Protein AF-A0A852Z4B5-F1 (afdb_monomer)

Solvent-accessible surface area (backbone atoms only — not comparable to full-atom values): 5293 Å² total; per-residue (Å²): 130,81,54,67,68,58,56,33,50,52,29,44,54,49,19,52,53,44,49,56,50,47,52,52,54,60,72,69,60,59,37,71,41,40,81,58,44,78,79,58,81,35,70,71,57,18,54,54,40,27,55,48,8,52,53,46,42,52,53,50,53,51,52,46,51,54,46,49,52,52,24,50,52,31,40,49,51,29,50,53,51,22,62,75,70,75,45,68,64,70,60,67,68,65,72,74,123

Nearest PDB structures (foldseek):
  8cqn-assembly1_A  TM=4.769E-01  e=6.439E+00  Borreliella burgdorferi B31
  3zx6-assembly1_B  TM=3.415E-01  e=4.039E+00  Archaeoglobus fulgidus DSM 4304

Mean predicted aligned error: 7.22 Å

pLDDT: mean 84.17, std 11.36, range [40.22, 96.0]

Secondary structure (DSSP, 8-state):
---HHHHHHHHHHHHHHHHHHHHHHHHT--TTTTS-GGGGS-HHHHHHHHHHHHHHHHHHHHHHHHHHHHHHHHHHHHHHHHHHTT--HHHHHHTT-

Structure (mmCIF, N/CA/C/O backbone):
data_AF-A0A852Z4B5-F1
#
_entry.id   AF-A0A852Z4B5-F1
#
loop_
_atom_site.group_PDB
_atom_site.id
_atom_site.type_symbol
_atom_site.label_atom_id
_atom_site.label_alt_id
_atom_site.label_comp_id
_atom_site.label_asym_id
_atom_site.label_entity_id
_atom_site.label_seq_id
_atom_site.pdbx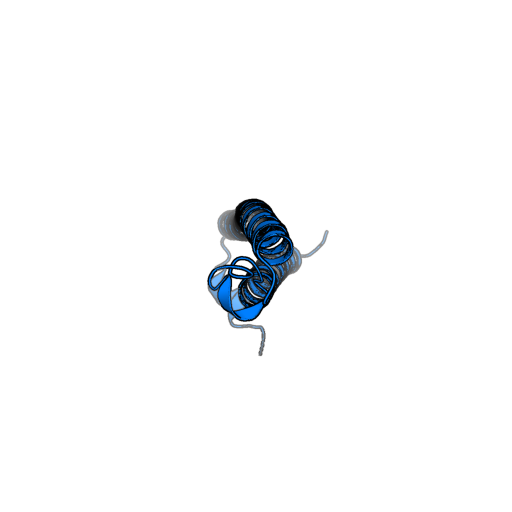_PDB_ins_code
_atom_site.Cartn_x
_atom_site.Cartn_y
_atom_site.Cartn_z
_atom_site.occupancy
_atom_site.B_iso_or_equiv
_atom_site.auth_seq_id
_atom_site.auth_comp_id
_atom_site.auth_asym_id
_atom_site.auth_atom_id
_atom_site.pdbx_PDB_model_num
ATOM 1 N N . MET A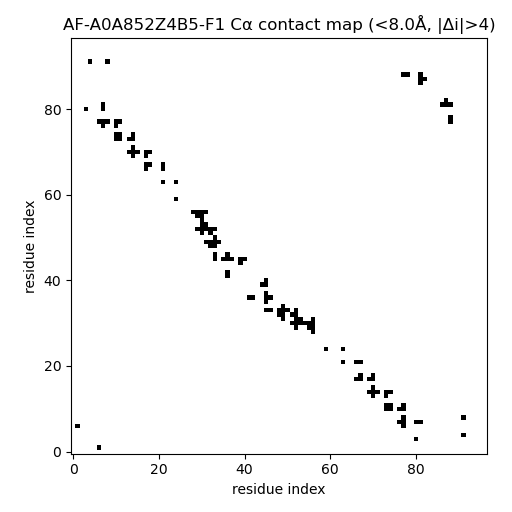 1 1 ? -29.495 -1.967 14.534 1.00 47.97 1 MET A N 1
ATOM 2 C CA . MET A 1 1 ? -28.132 -1.540 14.911 1.00 47.97 1 MET A CA 1
ATOM 3 C C . MET A 1 1 ? -27.229 -2.729 14.661 1.00 47.97 1 MET A C 1
ATOM 5 O O . MET A 1 1 ? -27.564 -3.794 15.165 1.00 47.97 1 MET A O 1
ATOM 9 N N . SER A 1 2 ? -26.200 -2.606 13.815 1.00 59.28 2 SER A N 1
ATOM 10 C CA . SER A 1 2 ? -25.193 -3.669 13.717 1.00 59.28 2 SER A CA 1
ATOM 11 C C . SER A 1 2 ? -24.475 -3.772 15.061 1.00 59.28 2 SER A C 1
ATOM 13 O O . SER A 1 2 ? -24.271 -2.759 15.730 1.00 59.28 2 SER A O 1
ATOM 15 N N . ASP A 1 3 ? -24.158 -4.993 15.482 1.00 83.31 3 ASP A N 1
ATOM 16 C CA . ASP A 1 3 ? -23.331 -5.224 16.664 1.00 83.31 3 ASP A CA 1
ATOM 17 C C . ASP A 1 3 ? -21.977 -4.526 16.455 1.00 83.31 3 ASP A C 1
ATOM 19 O O . ASP A 1 3 ? -21.340 -4.705 15.413 1.00 83.31 3 ASP A O 1
ATOM 23 N N . VAL A 1 4 ? -21.540 -3.715 17.423 1.00 82.62 4 VAL A N 1
ATOM 24 C C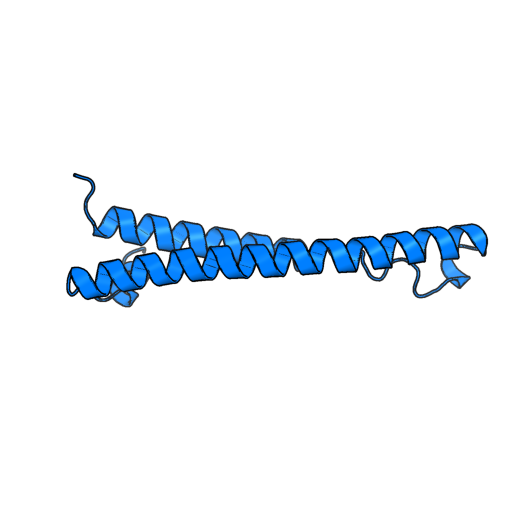A . VAL A 1 4 ? -20.274 -2.972 17.337 1.00 82.62 4 VAL A CA 1
ATOM 25 C C . VAL A 1 4 ? -19.097 -3.926 17.123 1.00 82.62 4 VAL A C 1
ATOM 27 O O . VAL A 1 4 ? -18.161 -3.586 16.404 1.00 82.62 4 VAL A O 1
ATOM 30 N N . ARG A 1 5 ? -19.171 -5.165 17.629 1.00 81.81 5 ARG A N 1
ATOM 31 C CA . ARG A 1 5 ? -18.168 -6.209 17.360 1.00 81.81 5 ARG A CA 1
ATOM 32 C C . ARG A 1 5 ? -18.098 -6.601 15.889 1.00 81.81 5 ARG A C 1
ATOM 34 O O . ARG A 1 5 ? -17.001 -6.786 15.372 1.00 81.81 5 ARG A O 1
ATOM 41 N N . VAL A 1 6 ? -19.242 -6.681 15.209 1.00 84.69 6 VAL A N 1
ATOM 42 C CA . VAL A 1 6 ? -19.312 -6.962 13.765 1.00 84.69 6 VAL A CA 1
ATOM 43 C C . VAL A 1 6 ? -18.718 -5.801 12.972 1.00 84.69 6 VAL A C 1
ATOM 45 O O . VAL A 1 6 ? -17.926 -6.030 12.062 1.00 84.69 6 VAL A O 1
ATOM 48 N N . THR A 1 7 ? -19.036 -4.559 13.346 1.00 87.50 7 THR A N 1
ATOM 49 C CA . THR A 1 7 ? -18.454 -3.370 12.705 1.00 87.50 7 THR A CA 1
ATOM 50 C C . THR A 1 7 ? -16.934 -3.312 12.901 1.00 87.50 7 THR A C 1
ATOM 52 O O . THR A 1 7 ? -16.206 -3.116 11.933 1.00 87.50 7 THR A O 1
ATOM 55 N N . MET A 1 8 ? -16.436 -3.539 14.122 1.00 88.19 8 MET A N 1
ATOM 56 C CA . MET A 1 8 ? -14.994 -3.584 14.408 1.00 88.19 8 MET A CA 1
ATOM 57 C C . MET A 1 8 ? -14.290 -4.680 13.610 1.00 88.19 8 MET A C 1
ATOM 59 O O . MET A 1 8 ? -13.237 -4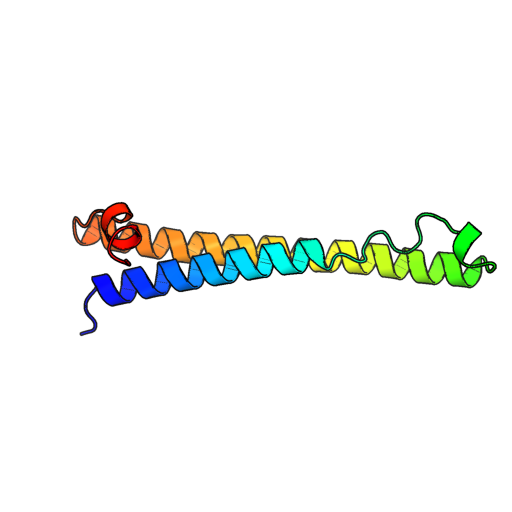.430 13.028 1.00 88.19 8 MET A O 1
ATOM 63 N N . ARG A 1 9 ? -14.881 -5.879 13.539 1.00 88.44 9 ARG A N 1
ATOM 64 C CA . ARG A 1 9 ? -14.315 -6.983 12.762 1.00 88.44 9 ARG A CA 1
ATOM 65 C C . ARG A 1 9 ? -14.227 -6.634 11.277 1.00 88.44 9 ARG A C 1
ATOM 67 O O . ARG A 1 9 ? -13.174 -6.830 10.687 1.00 88.44 9 ARG A O 1
ATOM 74 N N . ALA A 1 10 ? -15.271 -6.032 10.710 1.00 91.31 10 ALA A N 1
ATOM 75 C CA . ALA A 1 10 ? -15.264 -5.595 9.316 1.00 91.31 10 ALA A CA 1
ATOM 76 C C . ALA A 1 10 ? -14.164 -4.557 9.022 1.00 91.31 10 ALA A C 1
ATOM 78 O O . ALA A 1 10 ? -13.538 -4.616 7.967 1.00 91.31 10 ALA A O 1
ATOM 79 N N . LEU A 1 11 ? -13.896 -3.628 9.949 1.00 92.44 11 LEU A N 1
ATOM 80 C CA . LEU A 1 11 ? -12.810 -2.649 9.811 1.00 92.44 11 LEU A CA 1
ATOM 81 C C . LEU A 1 11 ? -11.425 -3.309 9.850 1.00 92.44 11 LEU A C 1
ATOM 83 O O . LEU A 1 11 ? -10.557 -2.957 9.053 1.00 92.44 11 LEU A O 1
ATOM 87 N N . LEU A 1 12 ? -11.227 -4.279 10.746 1.00 91.19 12 LEU A N 1
ATOM 88 C CA . LEU A 1 12 ? -9.973 -5.029 10.860 1.00 91.19 12 LEU A CA 1
ATOM 89 C C . LEU A 1 12 ? -9.738 -5.927 9.641 1.00 91.19 12 LEU A C 1
ATOM 91 O O . LEU A 1 12 ? -8.643 -5.915 9.085 1.00 91.19 12 LEU A O 1
ATOM 95 N N . ASP A 1 13 ? -10.767 -6.641 9.179 1.00 91.88 13 ASP A N 1
ATOM 96 C CA . ASP A 1 13 ? -10.690 -7.469 7.973 1.00 91.88 13 ASP A CA 1
ATOM 97 C C . ASP A 1 13 ? -10.406 -6.601 6.732 1.00 91.88 13 ASP A C 1
ATOM 99 O O . ASP A 1 13 ? -9.575 -6.958 5.898 1.00 91.88 13 ASP A O 1
ATOM 103 N N . ALA A 1 14 ? -11.034 -5.422 6.628 1.00 92.69 14 ALA A N 1
ATOM 104 C CA . ALA A 1 14 ? -10.754 -4.469 5.555 1.00 92.69 14 ALA A CA 1
ATOM 105 C C . ALA A 1 14 ? -9.311 -3.940 5.613 1.00 92.69 14 ALA A C 1
ATOM 107 O O . ALA A 1 14 ? -8.648 -3.868 4.580 1.00 92.69 14 ALA A O 1
ATOM 108 N N . SER A 1 15 ? -8.809 -3.609 6.807 1.00 94.19 15 SER A N 1
ATOM 109 C CA . SER A 1 15 ? -7.416 -3.199 7.017 1.00 94.19 15 SER A CA 1
ATOM 110 C C . SER A 1 15 ? -6.442 -4.303 6.574 1.00 94.19 15 SER A C 1
ATOM 112 O O . SER A 1 15 ? -5.562 -4.046 5.754 1.00 94.19 15 SER A O 1
ATOM 114 N N . GLY A 1 16 ? -6.664 -5.553 6.994 1.00 91.81 16 GLY A N 1
ATOM 115 C CA . GLY A 1 16 ? -5.861 -6.702 6.557 1.00 91.81 16 GLY A CA 1
ATOM 116 C C . GLY A 1 16 ? -5.916 -6.951 5.044 1.00 91.81 16 GLY A C 1
ATOM 117 O O . GLY A 1 16 ? -4.897 -7.251 4.428 1.00 91.81 16 GLY A O 1
ATOM 118 N N . GLY A 1 17 ? -7.078 -6.760 4.412 1.00 91.62 17 GLY A N 1
ATOM 119 C CA . GLY A 1 17 ? -7.215 -6.858 2.956 1.00 91.62 17 GLY A CA 1
ATOM 120 C C . GLY A 1 17 ? -6.398 -5.807 2.195 1.00 91.62 17 GLY A C 1
ATOM 121 O O . GLY A 1 17 ? -5.820 -6.115 1.153 1.00 91.62 17 GLY A O 1
ATOM 122 N N . VAL A 1 18 ? -6.311 -4.578 2.719 1.00 91.81 18 VAL A N 1
ATOM 123 C CA . VAL A 1 18 ? -5.452 -3.529 2.144 1.00 91.81 18 VAL A CA 1
ATOM 124 C C . VAL A 1 18 ? -3.973 -3.892 2.294 1.00 91.81 18 VAL A C 1
ATOM 126 O O . VAL A 1 18 ? -3.209 -3.696 1.352 1.00 91.81 18 VAL A O 1
ATOM 129 N N . ASP A 1 19 ? -3.577 -4.463 3.432 1.00 91.06 19 ASP A N 1
ATOM 130 C CA . ASP A 1 19 ? -2.200 -4.905 3.676 1.00 91.06 19 ASP A CA 1
ATOM 131 C C . ASP A 1 19 ? -1.769 -6.002 2.686 1.00 91.06 19 ASP A C 1
ATOM 133 O O . ASP A 1 19 ? -0.760 -5.864 1.997 1.00 91.06 19 ASP A O 1
ATOM 137 N N . ALA A 1 20 ? -2.613 -7.017 2.483 1.00 91.00 20 ALA A N 1
ATOM 138 C CA . ALA A 1 20 ? -2.364 -8.070 1.498 1.00 91.00 20 ALA A CA 1
ATOM 139 C C . ALA A 1 20 ? -2.274 -7.533 0.054 1.00 91.00 20 ALA A C 1
ATOM 141 O O . ALA A 1 20 ? -1.518 -8.053 -0.769 1.00 91.00 20 ALA A O 1
ATOM 142 N N . ALA A 1 21 ? -3.043 -6.491 -0.281 1.00 90.69 21 ALA A N 1
ATOM 143 C CA . ALA A 1 21 ? -2.957 -5.840 -1.588 1.00 90.69 21 ALA A CA 1
ATOM 144 C C . ALA A 1 21 ? -1.651 -5.038 -1.753 1.00 90.69 21 ALA A C 1
ATOM 146 O O . ALA A 1 21 ? -1.070 -5.031 -2.840 1.00 90.69 21 ALA A O 1
ATOM 147 N N . ILE A 1 22 ? -1.173 -4.391 -0.684 1.00 90.44 22 ILE A N 1
ATOM 148 C CA . ILE A 1 22 ? 0.130 -3.710 -0.641 1.00 90.44 22 ILE A CA 1
ATOM 149 C C . ILE A 1 22 ? 1.268 -4.711 -0.877 1.00 90.44 22 ILE A C 1
ATOM 151 O O . ILE A 1 22 ? 2.165 -4.435 -1.676 1.00 90.44 22 ILE A O 1
ATOM 155 N N . GLU A 1 23 ? 1.229 -5.875 -0.226 1.00 89.75 23 GLU A N 1
ATOM 156 C CA . GLU A 1 23 ? 2.224 -6.939 -0.410 1.00 89.75 23 GLU A CA 1
ATOM 157 C C . GLU A 1 23 ? 2.269 -7.420 -1.867 1.00 89.75 23 GLU A C 1
ATOM 159 O O . GLU A 1 23 ? 3.326 -7.377 -2.498 1.00 89.75 23 GLU A O 1
ATOM 164 N N . GLN A 1 24 ? 1.114 -7.748 -2.453 1.00 88.19 24 GLN A N 1
ATOM 165 C CA . GLN A 1 24 ? 1.020 -8.168 -3.859 1.00 88.19 24 GLN A CA 1
ATOM 166 C C . GLN A 1 24 ? 1.540 -7.101 -4.834 1.00 88.19 24 GLN A C 1
ATOM 168 O O . GLN A 1 24 ? 2.218 -7.412 -5.816 1.00 88.19 24 GLN A O 1
ATOM 173 N N . ALA A 1 25 ? 1.244 -5.825 -4.576 1.00 85.44 25 ALA A N 1
ATOM 174 C CA . ALA A 1 25 ? 1.722 -4.727 -5.410 1.00 85.44 25 ALA A CA 1
ATOM 175 C C . ALA A 1 25 ? 3.250 -4.545 -5.325 1.00 85.44 25 ALA A C 1
ATOM 177 O O . ALA A 1 25 ? 3.879 -4.201 -6.328 1.00 85.44 25 ALA A O 1
ATOM 178 N N . ASN A 1 26 ? 3.855 -4.803 -4.161 1.00 84.81 26 ASN A N 1
ATOM 179 C CA . ASN A 1 26 ? 5.311 -4.809 -3.999 1.00 84.81 26 ASN A CA 1
ATOM 180 C C . ASN A 1 26 ? 5.975 -5.980 -4.741 1.00 84.81 26 ASN A C 1
ATOM 182 O O . ASN A 1 26 ? 7.041 -5.796 -5.330 1.00 84.81 26 ASN A O 1
ATOM 186 N N . GLU A 1 27 ? 5.351 -7.160 -4.750 1.00 85.44 27 GLU A N 1
ATOM 187 C CA . GLU A 1 27 ? 5.852 -8.337 -5.475 1.00 85.44 27 GLU A CA 1
ATOM 188 C C . GLU A 1 27 ? 5.802 -8.158 -6.999 1.00 85.44 27 GLU A C 1
ATOM 190 O O . GLU A 1 27 ? 6.721 -8.566 -7.708 1.00 85.44 27 GLU A O 1
ATOM 195 N N . ALA A 1 28 ? 4.766 -7.492 -7.518 1.00 79.81 28 ALA A N 1
ATOM 196 C CA . ALA A 1 28 ? 4.592 -7.219 -8.947 1.00 79.81 28 ALA A CA 1
ATOM 197 C C . ALA A 1 28 ? 5.407 -6.009 -9.462 1.00 79.81 28 ALA A C 1
ATOM 199 O O . ALA A 1 28 ? 5.105 -5.446 -10.520 1.00 79.81 28 ALA A O 1
ATOM 200 N N . ASN A 1 29 ? 6.425 -5.561 -8.723 1.00 75.56 29 ASN A N 1
ATOM 201 C CA . ASN A 1 29 ? 7.162 -4.347 -9.045 1.00 75.56 29 ASN A CA 1
ATOM 202 C C . ASN A 1 29 ? 8.060 -4.515 -10.284 1.00 75.56 29 ASN A C 1
ATOM 204 O O . ASN A 1 29 ? 9.087 -5.188 -10.250 1.00 75.56 29 ASN A O 1
ATOM 208 N N . VAL A 1 30 ? 7.721 -3.805 -11.361 1.00 81.44 30 VAL A N 1
ATOM 209 C CA . VAL A 1 30 ? 8.525 -3.731 -12.592 1.00 81.44 30 VAL A CA 1
ATOM 210 C C . VAL A 1 30 ? 9.384 -2.461 -12.674 1.00 81.44 30 VAL A C 1
ATOM 212 O O . VAL A 1 30 ? 9.911 -2.118 -13.728 1.00 81.44 30 VAL A O 1
ATOM 215 N N . GLY A 1 31 ? 9.555 -1.745 -11.562 1.00 74.94 31 GLY A N 1
ATOM 216 C CA . GLY A 1 31 ? 10.306 -0.491 -11.506 1.00 74.94 31 GLY A CA 1
ATOM 217 C C . GLY A 1 31 ? 11.800 -0.612 -11.831 1.00 74.94 31 GLY A C 1
ATOM 218 O O . GLY A 1 31 ? 12.420 0.389 -12.160 1.00 74.94 31 GLY A O 1
ATOM 219 N N . GLY A 1 32 ? 12.370 -1.820 -11.763 1.00 69.38 32 GLY A N 1
ATOM 220 C CA . GLY A 1 32 ? 13.759 -2.105 -12.157 1.00 69.38 32 GLY A CA 1
ATOM 221 C C . GLY A 1 32 ? 13.937 -2.428 -13.647 1.00 69.38 32 GLY A C 1
ATOM 222 O O . GLY A 1 32 ? 15.035 -2.769 -14.090 1.00 69.38 32 GLY A O 1
ATOM 223 N N . LEU A 1 33 ? 12.867 -2.364 -14.450 1.00 73.62 33 LEU A N 1
ATOM 224 C CA . LEU A 1 33 ? 12.984 -2.555 -15.891 1.00 73.62 33 LEU A CA 1
ATOM 225 C C . LEU A 1 33 ? 13.875 -1.458 -16.488 1.00 73.62 33 LEU A C 1
ATOM 227 O O . LEU A 1 33 ? 13.522 -0.285 -16.475 1.00 73.62 33 LEU A O 1
ATOM 231 N N . GLY A 1 34 ? 15.015 -1.853 -17.059 1.00 63.97 34 GLY A N 1
ATOM 232 C CA . GLY A 1 34 ? 15.910 -0.933 -17.770 1.00 63.97 34 GLY A CA 1
ATOM 233 C C . GLY A 1 34 ? 17.247 -0.650 -17.085 1.00 63.97 34 GLY A C 1
ATOM 234 O O . GLY A 1 34 ? 18.043 0.090 -17.659 1.00 63.97 34 GLY A O 1
ATOM 235 N N . GLU A 1 35 ? 17.531 -1.259 -15.926 1.00 67.12 35 GLU A N 1
ATOM 236 C CA . GLU A 1 35 ? 18.822 -1.107 -15.228 1.00 67.12 35 GLU A CA 1
ATOM 237 C C . GLU A 1 35 ? 20.016 -1.646 -16.047 1.00 67.12 35 GLU A C 1
ATOM 239 O O . GLU A 1 35 ? 21.099 -1.063 -16.021 1.00 67.12 35 GLU A O 1
ATOM 244 N N . GLU A 1 36 ? 19.813 -2.681 -16.874 1.00 70.50 36 GLU A N 1
ATOM 245 C CA . GLU A 1 36 ? 20.810 -3.167 -17.839 1.00 70.50 36 GLU A CA 1
ATOM 246 C C . GLU A 1 36 ? 20.401 -2.861 -19.287 1.00 70.50 36 GLU A C 1
ATOM 248 O O . GLU A 1 36 ? 19.700 -3.621 -19.959 1.00 70.50 36 GLU A O 1
ATOM 253 N N . SER A 1 37 ? 20.895 -1.736 -19.808 1.00 65.69 37 SER A N 1
ATOM 254 C CA . SER A 1 37 ? 20.685 -1.335 -21.209 1.00 65.69 37 SER A CA 1
ATOM 255 C C . SER A 1 37 ? 21.212 -2.350 -22.238 1.00 65.69 37 SER A C 1
ATOM 257 O O . SER A 1 37 ? 20.691 -2.422 -23.355 1.00 65.69 37 SER A O 1
ATOM 259 N N . SER A 1 38 ? 22.201 -3.166 -21.853 1.00 72.62 38 SER A N 1
ATOM 260 C CA . SER A 1 38 ? 22.811 -4.230 -22.660 1.00 72.62 38 SER A CA 1
ATOM 261 C C . SER A 1 38 ? 21.830 -5.344 -23.041 1.00 72.62 38 SER A C 1
AT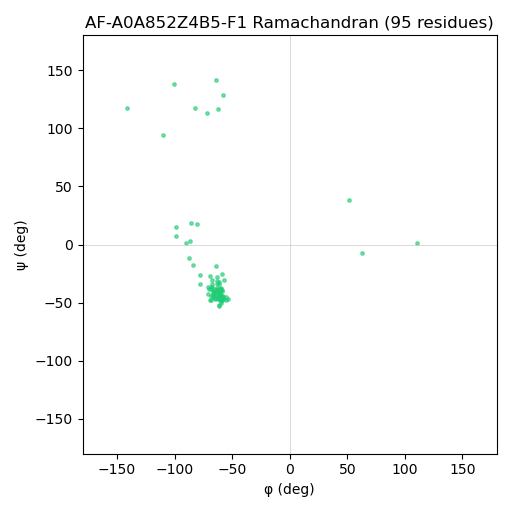OM 263 O O . SER A 1 38 ? 21.986 -5.935 -24.108 1.00 72.62 38 SER A O 1
ATOM 265 N N . ILE A 1 39 ? 20.792 -5.590 -22.233 1.00 81.38 39 ILE A N 1
ATOM 266 C CA . ILE A 1 39 ? 19.784 -6.638 -22.479 1.00 81.38 39 ILE A CA 1
ATOM 267 C C . ILE A 1 39 ? 18.926 -6.315 -23.711 1.00 81.38 39 ILE A C 1
ATOM 269 O O . ILE A 1 39 ? 18.469 -7.210 -24.418 1.00 81.38 39 ILE A O 1
ATOM 273 N N . TYR A 1 40 ? 18.711 -5.031 -23.997 1.00 82.88 40 TYR A N 1
ATOM 274 C CA . TYR A 1 40 ? 17.743 -4.602 -25.007 1.00 82.88 40 TYR A CA 1
ATOM 275 C C . TYR A 1 40 ? 18.316 -4.534 -26.425 1.00 82.88 40 TYR A C 1
ATOM 277 O O . TYR A 1 40 ? 17.557 -4.321 -27.369 1.00 82.88 40 TYR A O 1
ATOM 285 N N . GLY A 1 41 ? 19.642 -4.628 -26.591 1.00 84.19 41 GLY A N 1
ATOM 286 C CA . GLY A 1 41 ? 20.333 -4.533 -27.889 1.00 84.19 41 GLY A CA 1
ATOM 287 C C . GLY A 1 41 ? 20.190 -3.185 -28.623 1.00 84.19 41 GLY A C 1
ATOM 288 O O . GLY A 1 41 ? 20.846 -2.957 -29.638 1.00 84.19 41 GLY A O 1
ATOM 289 N N . HIS A 1 42 ? 19.354 -2.274 -28.115 1.00 88.12 42 HIS A N 1
ATOM 290 C CA . HIS A 1 42 ? 19.003 -1.001 -28.731 1.00 88.12 42 HIS A CA 1
ATOM 291 C C . HIS A 1 42 ? 18.897 0.106 -27.677 1.00 88.12 42 HIS A C 1
ATOM 293 O O . HIS A 1 42 ? 18.000 0.102 -26.835 1.00 88.12 42 HIS A O 1
ATOM 299 N N . GLU A 1 43 ? 19.755 1.120 -27.784 1.00 87.56 43 GLU A N 1
ATOM 300 C CA . GLU A 1 43 ? 19.853 2.217 -26.810 1.00 87.56 43 GLU A CA 1
ATOM 301 C C . GLU A 1 43 ? 18.536 2.995 -26.635 1.00 87.56 43 GLU A C 1
ATOM 303 O O . GLU A 1 43 ? 18.150 3.353 -25.523 1.00 87.56 43 GLU A O 1
ATOM 308 N N . ARG A 1 44 ? 17.801 3.234 -27.731 1.00 90.06 44 ARG A N 1
ATOM 309 C CA .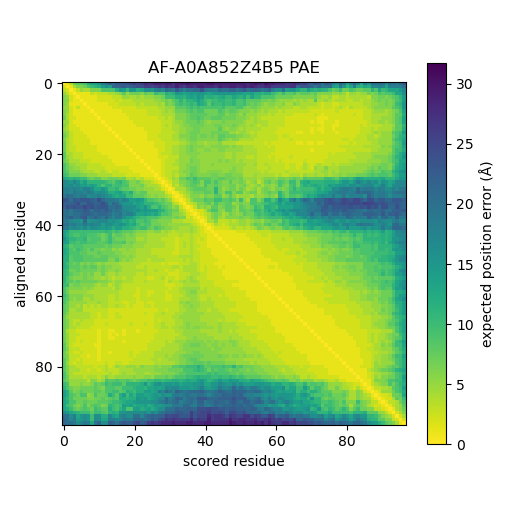 ARG A 1 44 ? 16.504 3.928 -27.677 1.00 90.06 44 ARG A CA 1
ATOM 310 C C . ARG A 1 44 ? 15.448 3.115 -26.925 1.00 90.06 44 ARG A C 1
ATOM 312 O O . ARG A 1 44 ? 14.650 3.697 -26.196 1.00 90.06 44 ARG A O 1
ATOM 319 N N . LEU A 1 45 ? 15.445 1.793 -27.106 1.00 88.69 45 LEU A N 1
ATOM 320 C CA . LEU A 1 45 ? 14.532 0.902 -26.394 1.00 88.69 45 LEU A CA 1
ATOM 321 C C . LEU A 1 45 ? 14.890 0.861 -24.908 1.00 88.69 45 LEU A C 1
ATOM 323 O O . LEU A 1 45 ? 14.010 1.083 -24.085 1.00 88.69 45 LEU A O 1
ATOM 327 N N . ALA A 1 46 ? 16.174 0.688 -24.579 1.00 89.06 46 ALA A N 1
ATOM 328 C CA . ALA A 1 46 ? 16.658 0.715 -23.200 1.00 89.06 46 ALA A CA 1
ATOM 329 C C . ALA A 1 46 ? 16.237 2.000 -22.469 1.00 89.06 46 ALA A C 1
ATOM 331 O O . ALA A 1 46 ? 15.669 1.931 -21.384 1.00 89.06 46 ALA A O 1
ATOM 332 N N . ARG A 1 47 ? 16.418 3.171 -23.098 1.00 89.12 47 ARG A N 1
ATOM 333 C CA . ARG A 1 47 ? 15.975 4.459 -22.536 1.00 89.12 47 ARG A CA 1
ATOM 334 C C . ARG A 1 47 ? 14.463 4.544 -22.339 1.00 89.12 47 ARG A C 1
ATOM 336 O O . ARG A 1 47 ? 14.012 5.058 -21.321 1.00 89.12 47 ARG A O 1
ATOM 343 N N . SER A 1 48 ? 13.682 4.059 -23.304 1.00 91.25 48 SER A N 1
ATOM 344 C CA . SER A 1 48 ? 12.220 4.060 -23.195 1.00 91.25 48 SER A CA 1
ATOM 345 C C . SER A 1 48 ? 11.732 3.159 -22.062 1.00 91.25 48 SER A C 1
ATOM 347 O O . SER A 1 48 ? 10.797 3.528 -21.358 1.00 91.25 48 SER A O 1
ATOM 349 N N . VAL A 1 49 ? 12.350 1.988 -21.895 1.00 90.62 49 VAL A N 1
ATOM 350 C CA . VAL A 1 49 ? 11.991 1.030 -20.845 1.00 90.62 49 VAL A CA 1
ATOM 351 C C . VAL A 1 49 ? 12.417 1.543 -19.472 1.00 90.62 49 VAL A C 1
ATOM 353 O O . VAL A 1 49 ? 11.603 1.504 -18.558 1.00 90.62 49 VAL A O 1
ATOM 356 N N . ALA A 1 50 ? 13.618 2.116 -19.346 1.00 87.56 50 ALA A N 1
ATOM 357 C CA . ALA A 1 50 ? 14.073 2.748 -18.107 1.00 87.56 50 ALA A CA 1
ATOM 358 C C . ALA A 1 50 ? 13.127 3.874 -17.656 1.00 87.56 50 ALA A C 1
ATOM 360 O O . ALA A 1 50 ? 12.681 3.890 -16.514 1.00 87.56 50 ALA A O 1
ATOM 361 N N . GLY A 1 51 ? 12.725 4.763 -18.575 1.00 89.00 51 GLY A N 1
ATOM 362 C CA . GLY A 1 51 ? 11.770 5.829 -18.253 1.00 89.00 51 GLY A CA 1
ATOM 363 C C . GLY A 1 51 ? 10.391 5.306 -17.834 1.00 89.00 51 GLY A C 1
ATOM 364 O O . GLY A 1 51 ? 9.743 5.891 -16.966 1.00 89.00 51 GLY A O 1
ATOM 365 N N . PHE A 1 52 ? 9.946 4.188 -18.414 1.00 90.69 52 PHE A N 1
ATOM 366 C CA . PHE A 1 52 ? 8.740 3.501 -17.957 1.00 90.69 52 PHE A CA 1
ATOM 367 C C . PHE A 1 52 ? 8.919 2.907 -16.550 1.00 90.69 52 PHE A C 1
ATOM 369 O O . PHE A 1 52 ? 8.039 3.095 -15.713 1.00 90.69 52 PHE A O 1
ATOM 376 N N . GLY A 1 53 ? 10.046 2.242 -16.276 1.00 89.56 53 GLY A N 1
ATOM 377 C CA . GLY A 1 53 ? 10.376 1.684 -14.961 1.00 89.56 53 GLY A CA 1
ATOM 378 C C . GLY A 1 53 ? 10.386 2.749 -13.860 1.00 89.56 53 GLY A C 1
ATOM 379 O O . GLY A 1 53 ? 9.731 2.578 -12.831 1.00 89.56 53 GLY A O 1
ATOM 380 N N . ASP A 1 54 ? 11.018 3.897 -14.113 1.00 88.62 54 ASP A N 1
ATOM 381 C CA . ASP A 1 54 ? 11.041 5.031 -13.181 1.00 88.62 54 ASP A CA 1
ATOM 382 C C . ASP A 1 54 ? 9.632 5.569 -12.890 1.00 88.62 54 ASP A C 1
ATOM 384 O O . ASP A 1 54 ? 9.250 5.755 -11.729 1.00 88.62 54 ASP A O 1
ATOM 388 N N . ALA A 1 55 ? 8.829 5.785 -13.938 1.00 90.56 55 ALA A N 1
ATOM 389 C CA . ALA A 1 55 ? 7.455 6.261 -13.798 1.00 90.56 55 ALA A CA 1
ATOM 390 C C . ALA A 1 55 ? 6.570 5.249 -13.051 1.00 90.56 55 ALA A C 1
ATOM 392 O O . ALA A 1 55 ? 5.770 5.641 -12.198 1.00 90.56 55 ALA A O 1
ATOM 393 N N . TRP A 1 56 ? 6.741 3.953 -13.328 1.00 89.31 56 TRP A N 1
ATOM 394 C CA . TRP A 1 56 ? 6.061 2.868 -12.625 1.00 89.31 56 TRP A CA 1
ATOM 395 C C . TRP A 1 56 ? 6.416 2.861 -11.139 1.00 89.31 56 TRP A C 1
ATOM 397 O O . TRP A 1 56 ? 5.524 2.910 -10.293 1.00 89.31 56 TRP A O 1
ATOM 407 N N . LYS A 1 57 ? 7.714 2.858 -10.813 1.00 87.31 57 LYS A N 1
ATOM 408 C CA . LYS A 1 57 ? 8.216 2.866 -9.434 1.00 87.31 57 LYS A CA 1
ATOM 409 C C . LYS A 1 57 ? 7.655 4.048 -8.652 1.00 87.31 57 LYS A C 1
ATOM 411 O O . LYS A 1 57 ? 7.188 3.878 -7.527 1.00 87.31 57 LYS A O 1
ATOM 416 N N . TYR A 1 58 ? 7.667 5.235 -9.258 1.00 89.88 58 TYR A N 1
ATOM 417 C CA . TYR A 1 58 ? 7.086 6.427 -8.653 1.00 89.88 58 TYR A CA 1
ATOM 418 C C . TYR A 1 58 ? 5.578 6.267 -8.418 1.00 89.88 58 TYR A C 1
ATOM 420 O O . TYR A 1 58 ? 5.117 6.449 -7.291 1.00 89.88 58 TYR A O 1
ATOM 428 N N . GLY A 1 59 ? 4.816 5.873 -9.442 1.00 90.31 59 GLY A N 1
ATOM 429 C CA . GLY A 1 59 ? 3.365 5.702 -9.341 1.00 90.31 59 GLY A CA 1
ATOM 430 C C . GLY A 1 59 ? 2.960 4.685 -8.273 1.00 90.31 59 GLY A C 1
ATOM 431 O O . GLY A 1 59 ? 2.131 4.991 -7.417 1.00 90.31 59 GLY A O 1
ATOM 432 N N . VAL A 1 60 ? 3.600 3.512 -8.261 1.00 90.25 60 VAL A N 1
ATOM 433 C CA . VAL A 1 60 ? 3.370 2.482 -7.239 1.00 90.25 60 VAL A CA 1
ATOM 434 C C . VAL A 1 60 ? 3.730 3.004 -5.850 1.00 90.25 60 VAL A C 1
ATOM 436 O O . VAL A 1 60 ? 2.949 2.813 -4.926 1.00 90.25 60 VAL A O 1
ATOM 439 N N . SER A 1 61 ? 4.835 3.740 -5.684 1.00 89.81 61 SER A N 1
ATOM 440 C CA . SER A 1 61 ? 5.204 4.291 -4.370 1.00 89.81 61 SER A CA 1
ATOM 441 C C . SER A 1 61 ? 4.145 5.239 -3.791 1.00 89.81 61 SER A C 1
ATOM 443 O O . SER A 1 61 ? 3.875 5.207 -2.590 1.00 89.81 61 SER A O 1
ATOM 445 N N . VAL A 1 62 ? 3.503 6.047 -4.642 1.00 93.06 62 VAL A N 1
ATOM 446 C CA . VAL A 1 62 ? 2.415 6.948 -4.237 1.00 93.06 62 VAL A CA 1
ATOM 447 C C . VAL A 1 62 ? 1.175 6.146 -3.851 1.00 93.06 62 VAL A C 1
ATOM 449 O O . VAL A 1 62 ? 0.623 6.369 -2.776 1.00 93.06 62 VAL A O 1
ATOM 452 N N . LEU A 1 63 ? 0.779 5.174 -4.679 1.00 91.38 63 LEU A N 1
ATOM 453 C CA . LEU A 1 63 ? -0.369 4.309 -4.399 1.00 91.38 63 LEU A CA 1
ATOM 454 C C . LEU A 1 63 ? -0.191 3.527 -3.094 1.00 91.38 63 LEU A C 1
ATOM 456 O O . LEU A 1 63 ? -1.114 3.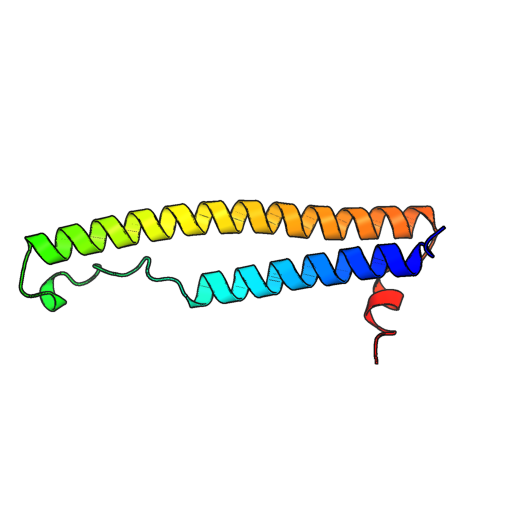466 -2.287 1.00 91.38 63 LEU A O 1
ATOM 460 N N . LEU A 1 64 ? 0.999 2.970 -2.860 1.00 92.56 64 LEU A N 1
ATOM 461 C CA . LEU A 1 64 ? 1.312 2.219 -1.646 1.00 92.56 64 LEU A CA 1
ATOM 462 C C . LEU A 1 64 ? 1.276 3.099 -0.398 1.00 92.56 64 LEU A C 1
ATOM 464 O O . LEU A 1 64 ? 0.755 2.676 0.634 1.00 92.56 64 LEU A O 1
ATOM 468 N N . ARG A 1 65 ? 1.793 4.329 -0.481 1.00 94.12 65 ARG A N 1
ATOM 469 C CA . ARG A 1 65 ? 1.712 5.293 0.623 1.00 94.12 65 ARG A CA 1
ATOM 470 C C . ARG A 1 65 ? 0.259 5.592 0.982 1.00 94.12 65 ARG A C 1
ATOM 472 O O . ARG A 1 65 ? -0.101 5.560 2.157 1.00 94.12 65 ARG A O 1
ATOM 479 N N . ASP A 1 66 ? -0.568 5.869 -0.018 1.00 95.31 66 ASP A N 1
ATOM 480 C CA . ASP A 1 66 ? -1.964 6.233 0.205 1.00 95.31 66 ASP A CA 1
ATOM 481 C C . ASP A 1 66 ? -2.776 5.019 0.711 1.00 95.31 66 ASP A C 1
ATOM 483 O O . ASP A 1 66 ? -3.578 5.152 1.637 1.00 95.31 66 ASP A O 1
ATOM 487 N N . ALA A 1 67 ? -2.500 3.814 0.196 1.00 93.50 67 ALA A N 1
ATOM 488 C CA . ALA A 1 67 ? -3.074 2.561 0.693 1.00 93.50 67 ALA A CA 1
ATOM 489 C C . ALA A 1 67 ? -2.683 2.279 2.153 1.00 93.50 67 ALA A C 1
ATOM 491 O O . ALA A 1 67 ? -3.534 1.904 2.956 1.00 93.50 67 ALA A O 1
ATOM 492 N N . THR A 1 68 ? -1.422 2.525 2.521 1.00 94.56 68 THR A N 1
ATOM 493 C CA . THR A 1 68 ? -0.946 2.410 3.910 1.00 94.56 68 THR A CA 1
ATOM 494 C C . THR A 1 68 ? -1.734 3.346 4.826 1.00 94.56 68 THR A C 1
ATOM 496 O O . THR A 1 68 ? -2.227 2.922 5.868 1.00 94.56 68 THR A O 1
ATOM 499 N N . GLY A 1 69 ? -1.944 4.599 4.405 1.00 95.75 69 GLY A N 1
ATOM 500 C CA . GLY A 1 69 ? -2.761 5.552 5.160 1.00 95.75 69 GLY A CA 1
ATOM 501 C C . GLY A 1 69 ? -4.214 5.095 5.338 1.00 95.75 69 GLY A C 1
ATOM 502 O O . GLY A 1 69 ? -4.780 5.248 6.420 1.00 95.75 69 GLY A O 1
ATOM 503 N N . LEU A 1 70 ? -4.814 4.487 4.308 1.00 94.00 70 LEU A N 1
ATOM 504 C CA . LEU A 1 70 ? -6.161 3.918 4.398 1.00 94.00 70 LEU A CA 1
ATOM 505 C C . LEU A 1 70 ? -6.222 2.738 5.381 1.00 94.00 70 LEU A C 1
ATOM 507 O O . LEU A 1 70 ? -7.125 2.684 6.217 1.00 94.00 70 LEU A O 1
ATOM 511 N N . ARG A 1 71 ? -5.262 1.809 5.297 1.00 96.00 71 ARG A N 1
ATOM 512 C CA . ARG A 1 71 ? -5.135 0.664 6.213 1.00 96.00 71 ARG A CA 1
ATOM 513 C C . ARG A 1 71 ? -5.063 1.125 7.666 1.00 96.00 71 ARG A C 1
ATOM 515 O O . ARG A 1 71 ? -5.779 0.579 8.510 1.00 96.00 71 ARG A O 1
ATOM 522 N N . ASP A 1 72 ? -4.221 2.118 7.939 1.00 94.75 72 ASP A N 1
ATOM 523 C CA . ASP A 1 72 ? -3.997 2.645 9.284 1.00 94.75 72 ASP A CA 1
ATOM 524 C C . ASP A 1 72 ? -5.267 3.317 9.817 1.00 94.75 72 ASP A C 1
ATOM 526 O O . ASP A 1 72 ? -5.700 3.009 10.925 1.00 94.75 72 ASP A O 1
ATOM 530 N N . ALA A 1 73 ? -5.951 4.121 8.995 1.00 96.00 73 ALA A N 1
ATOM 531 C CA . ALA A 1 73 ? -7.218 4.750 9.370 1.00 96.00 73 ALA A CA 1
ATOM 532 C C . ALA A 1 73 ? -8.327 3.730 9.699 1.00 96.00 73 ALA A C 1
ATOM 534 O O . ALA A 1 73 ? -9.106 3.939 10.635 1.00 96.00 73 ALA A O 1
ATOM 535 N N . LEU A 1 74 ? -8.403 2.616 8.959 1.00 94.00 74 LEU A N 1
ATOM 536 C CA . LEU A 1 74 ? -9.337 1.519 9.246 1.00 94.00 74 LEU A CA 1
ATOM 537 C C . LEU A 1 74 ? -9.012 0.837 10.580 1.00 94.00 74 LEU A C 1
ATOM 539 O O . LEU A 1 74 ? -9.903 0.643 11.410 1.00 94.00 74 LEU A O 1
ATOM 543 N N . SER A 1 75 ? -7.734 0.520 10.800 1.00 91.62 75 SER A N 1
ATOM 544 C CA . SER A 1 75 ? -7.244 -0.060 12.054 1.00 91.62 75 SER A CA 1
ATOM 545 C C . SER A 1 75 ? -7.535 0.865 13.241 1.00 91.62 75 SER A C 1
ATOM 547 O O . SER A 1 75 ? -8.060 0.427 14.263 1.00 91.62 75 SER A O 1
ATOM 549 N N . ASP A 1 76 ? -7.239 2.155 13.108 1.00 93.38 76 ASP A N 1
ATOM 550 C CA . ASP A 1 76 ? -7.421 3.124 14.185 1.00 93.38 76 ASP A CA 1
ATOM 551 C C . ASP A 1 76 ? -8.900 3.361 14.487 1.00 93.38 76 ASP A C 1
ATOM 553 O O . ASP A 1 76 ? -9.279 3.414 15.655 1.00 93.38 76 ASP A O 1
ATOM 557 N N . SER A 1 77 ? -9.763 3.361 13.466 1.00 92.81 77 SER A N 1
ATOM 558 C CA . SER A 1 77 ? -11.215 3.384 13.671 1.00 92.81 77 SER A CA 1
ATOM 559 C C . SER A 1 77 ? -11.685 2.189 14.510 1.00 92.81 77 SER A C 1
ATOM 561 O O . SER A 1 77 ? -12.471 2.362 15.442 1.00 92.81 77 SER A O 1
ATOM 563 N N . ALA A 1 78 ? -11.183 0.979 14.232 1.00 90.81 78 ALA A N 1
ATOM 564 C CA . ALA A 1 78 ? -11.515 -0.210 15.017 1.00 90.81 78 ALA A CA 1
ATOM 565 C C . ALA A 1 78 ? -11.031 -0.101 16.475 1.00 90.81 78 ALA A C 1
ATOM 567 O O . ALA A 1 78 ? -11.777 -0.454 17.390 1.00 90.81 78 ALA A O 1
ATOM 568 N N . LYS A 1 79 ? -9.822 0.434 16.703 1.00 88.62 79 LYS A N 1
ATOM 569 C CA . LYS A 1 79 ? -9.290 0.684 18.055 1.00 88.62 79 LYS A CA 1
ATOM 570 C C . LYS A 1 79 ? -10.141 1.697 18.818 1.00 88.62 79 LYS A C 1
ATOM 572 O O . LYS A 1 79 ? -10.515 1.426 19.953 1.00 88.62 79 LYS A O 1
ATOM 577 N N . THR A 1 80 ? -10.522 2.810 18.189 1.00 90.69 80 THR A N 1
ATOM 578 C CA . THR A 1 80 ? -11.389 3.826 18.809 1.00 90.69 80 THR A CA 1
ATOM 579 C C . THR A 1 80 ? -12.754 3.254 19.198 1.00 90.69 80 THR A C 1
ATOM 581 O O . THR A 1 80 ? -13.255 3.541 20.288 1.00 90.69 80 THR A O 1
ATOM 584 N N . TYR A 1 81 ? -13.355 2.410 18.351 1.00 87.38 81 TYR A N 1
ATOM 585 C CA . TYR A 1 81 ? -14.583 1.697 18.718 1.00 87.38 81 TYR A CA 1
ATOM 586 C C . TYR A 1 81 ? -14.374 0.804 19.941 1.00 87.38 81 TYR A C 1
ATOM 588 O O . TYR A 1 81 ? -15.184 0.823 20.865 1.00 87.38 81 TYR A O 1
ATOM 596 N N . ALA A 1 82 ? -13.282 0.047 19.974 1.00 87.25 82 ALA A N 1
ATOM 597 C CA . ALA A 1 82 ? -13.002 -0.878 21.059 1.00 87.25 82 ALA A CA 1
ATOM 598 C C . ALA A 1 82 ? -12.755 -0.166 22.395 1.00 87.25 82 ALA 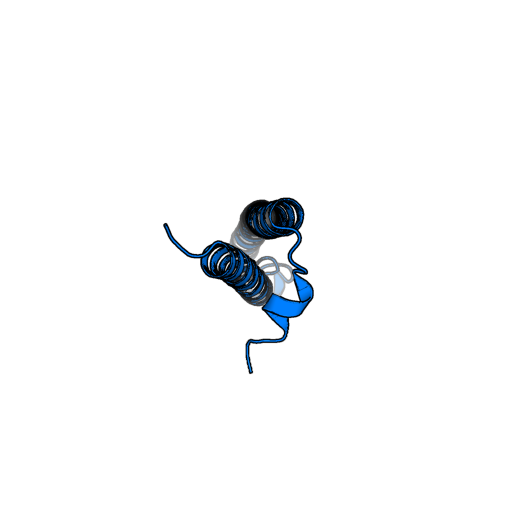A C 1
ATOM 600 O O . ALA A 1 82 ? -13.277 -0.598 23.420 1.00 87.25 82 ALA A O 1
ATOM 601 N N . GLU A 1 83 ? -12.034 0.956 22.378 1.00 86.94 83 GLU A N 1
ATOM 602 C CA . GLU A 1 83 ? -11.851 1.828 23.542 1.00 86.94 83 GLU A CA 1
ATOM 603 C C . GLU A 1 83 ? -13.191 2.373 24.052 1.00 86.94 83 GLU A C 1
ATOM 605 O O . GLU A 1 83 ? -13.458 2.334 25.253 1.00 86.94 83 GLU A O 1
ATOM 610 N N . THR A 1 84 ? -14.059 2.817 23.138 1.00 88.62 84 THR A N 1
ATOM 611 C CA . THR A 1 84 ? -15.390 3.353 23.470 1.00 88.62 84 THR A CA 1
ATOM 612 C C . THR A 1 84 ? -16.289 2.292 24.109 1.00 88.62 84 THR A C 1
ATOM 614 O O . THR A 1 84 ? -17.004 2.575 25.068 1.00 88.62 84 THR A O 1
ATOM 617 N N . GLU A 1 85 ? -16.224 1.057 23.614 1.00 85.12 85 GLU A N 1
ATOM 618 C CA . GLU A 1 85 ? -17.031 -0.068 24.098 1.00 85.12 85 GLU A CA 1
ATOM 619 C C . GLU A 1 85 ? -16.361 -0.867 25.232 1.00 85.12 85 GLU A C 1
ATOM 621 O O . GLU A 1 85 ? -16.914 -1.866 25.698 1.00 85.12 85 GLU A O 1
ATOM 626 N N . ASN A 1 86 ? -15.164 -0.466 25.680 1.00 85.19 86 ASN A N 1
ATOM 627 C CA . ASN A 1 86 ? -14.338 -1.203 26.643 1.00 85.19 86 ASN A CA 1
ATOM 628 C C . ASN A 1 86 ? -14.114 -2.683 26.240 1.00 85.19 86 ASN A C 1
ATOM 630 O O . ASN A 1 86 ? -14.135 -3.603 27.066 1.00 85.19 86 ASN A O 1
ATOM 634 N N . VAL A 1 87 ? -13.929 -2.921 24.940 1.00 81.31 87 VAL A N 1
ATOM 635 C CA . VAL A 1 87 ? -13.660 -4.230 24.338 1.00 81.31 87 VAL A CA 1
ATOM 636 C C . VAL A 1 87 ? -12.166 -4.351 24.048 1.00 81.31 87 VAL A C 1
ATOM 638 O O . VAL A 1 87 ? -11.538 -3.429 23.545 1.00 81.31 87 VAL A O 1
ATOM 641 N N . ASN A 1 88 ? -11.580 -5.515 24.331 1.00 76.06 88 ASN A N 1
ATOM 642 C CA . ASN A 1 88 ? -10.202 -5.797 23.934 1.00 76.06 88 ASN A CA 1
ATOM 643 C C . ASN A 1 88 ? -10.161 -6.269 22.465 1.00 76.06 88 ASN A C 1
ATOM 645 O O . ASN A 1 88 ? -10.728 -7.318 22.141 1.00 76.06 88 ASN A O 1
ATOM 649 N N . VAL A 1 89 ? -9.479 -5.503 21.604 1.00 70.94 89 VAL A N 1
ATOM 650 C CA . VAL A 1 89 ? -9.329 -5.766 20.159 1.00 70.94 89 VAL A CA 1
ATOM 651 C C . VAL A 1 89 ? -8.614 -7.087 19.877 1.00 70.94 89 VAL A C 1
ATOM 653 O O . VAL A 1 89 ? -9.035 -7.826 18.989 1.00 70.94 89 VAL A O 1
ATOM 656 N N . ASP A 1 90 ? -7.602 -7.449 20.665 1.00 72.88 90 ASP A N 1
ATOM 657 C CA . ASP A 1 90 ? -6.825 -8.681 20.459 1.00 72.88 90 ASP A CA 1
ATOM 658 C C . ASP A 1 90 ? -7.719 -9.924 20.569 1.00 72.88 90 ASP A C 1
ATOM 660 O O . ASP A 1 90 ? -7.565 -10.909 19.848 1.00 72.88 90 ASP A O 1
ATOM 664 N N . ARG A 1 91 ? -8.753 -9.848 21.414 1.00 67.56 91 ARG A N 1
ATOM 665 C CA . ARG A 1 91 ? -9.732 -10.925 21.600 1.00 67.56 91 ARG A CA 1
ATOM 666 C C . ARG A 1 91 ? -10.643 -11.129 20.383 1.00 67.56 91 ARG A C 1
ATOM 668 O O . ARG A 1 91 ? -11.135 -12.240 20.178 1.00 67.56 91 ARG A O 1
ATOM 675 N N . LEU A 1 92 ? -10.866 -10.078 19.590 1.00 67.25 92 LEU A N 1
ATOM 676 C CA . LEU A 1 92 ? -11.613 -10.134 18.326 1.00 67.25 92 LEU A CA 1
ATOM 677 C C . LEU A 1 92 ? -10.769 -10.720 17.190 1.00 67.25 92 LEU A C 1
ATOM 679 O O . LEU A 1 92 ? -11.329 -11.310 16.266 1.00 67.25 92 LEU A O 1
ATOM 683 N N . MET A 1 93 ? -9.443 -10.591 17.271 1.00 64.69 93 MET A N 1
ATOM 684 C CA . MET A 1 93 ? -8.510 -11.197 16.320 1.00 64.69 93 MET A CA 1
ATOM 685 C C . MET A 1 93 ? -8.319 -12.696 16.593 1.00 64.69 93 MET A C 1
ATOM 687 O O . MET A 1 93 ? -8.215 -13.464 15.644 1.00 64.69 93 MET A O 1
ATOM 691 N N . SER A 1 94 ? -8.364 -13.128 17.862 1.00 61.78 94 SER A N 1
ATOM 692 C CA . SER A 1 94 ? -8.213 -14.541 18.257 1.00 61.78 94 SER A CA 1
ATOM 693 C C . SER A 1 94 ? -9.481 -15.406 18.190 1.00 61.78 94 SER A C 1
ATOM 695 O O . SER A 1 94 ? -9.361 -16.622 18.197 1.00 61.78 94 SER A O 1
ATOM 697 N N .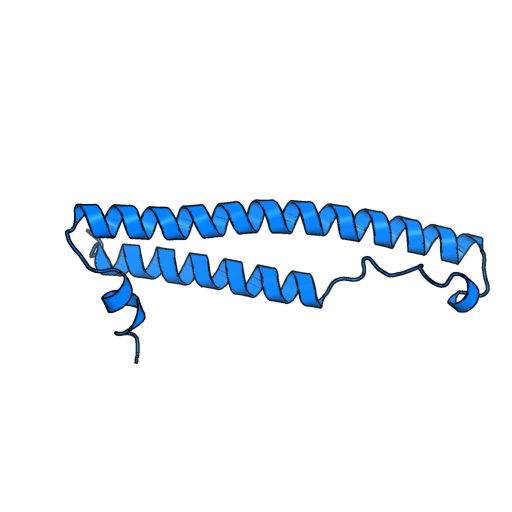 SER A 1 95 ? -10.692 -14.838 18.141 1.00 55.12 95 SER A N 1
ATOM 698 C CA . SER A 1 95 ? -11.948 -15.631 18.130 1.00 55.12 95 SER A CA 1
ATOM 699 C C . SER A 1 95 ? -12.390 -16.094 16.728 1.00 55.12 95 SER A C 1
ATOM 701 O O . SER A 1 95 ? -13.570 -16.360 16.522 1.00 55.12 95 SER A O 1
ATOM 703 N N . GLY A 1 96 ? -11.476 -16.102 15.753 1.00 52.91 96 GLY A N 1
ATOM 704 C CA . GLY A 1 96 ? -11.747 -16.436 14.348 1.00 52.91 96 GLY A CA 1
ATOM 705 C C . GLY A 1 96 ? -11.397 -17.869 13.927 1.00 52.91 96 GLY A C 1
ATOM 706 O O . GLY A 1 96 ? -11.462 -18.145 12.732 1.00 52.91 96 GLY A O 1
ATOM 707 N N . GLU A 1 97 ? -11.018 -18.743 14.866 1.00 40.22 97 GLU A N 1
ATOM 708 C CA . GLU A 1 97 ? -10.866 -20.199 14.663 1.00 40.22 97 GLU A CA 1
ATOM 709 C C . GLU A 1 97 ? -12.122 -20.952 15.123 1.00 40.22 97 GLU A C 1
ATOM 711 O O . GLU A 1 97 ? -12.538 -21.890 14.404 1.00 40.22 97 GLU A O 1
#

Sequence (97 aa):
MSDVRVTMRALLDASGGVDAAIEQANEANVGGLGEESSIYGHERLARSVAGFGDAWKYGVSVLLRDATGLRDALSDSAKTYAETENVNVDRLMSSGE

Organism: NCBI:txid1470178

Radius of gyration: 20.56 Å; Cα contacts (8 Å, |Δi|>4): 76; chains: 1; bounding box: 51×27×55 Å

Foldseek 3Di:
DPDLLVVLLVLLVVLVVLVVVLVVLVVPQPLCFLVDCVVVVDNVVSVVRNVVSVVSVVVSVVVSVVSNVSSVVSNVVSVVSCVVVVHDSVVSVPVPD